Protein AF-A0A291BB89-F1 (afdb_monomer_lite)

Foldseek 3Di:
DDDVVVVVCVVPDDDDDDDDDDPDPDDQPDWDQDPVGIDTDDDDD

InterPro domains:
  IPR025668 Transposase DDE domain [PF13737] (2-42)

Sequence (45 aa):
MSCPHYARISKRTRMVNVMFKMKNKGSIQHLAIDFAGLKVYNKRA

pLDDT: mean 75.43, std 8.43, range [54.75, 86.75]

Secondary structure (DSSP, 8-state):
---HHHHHHHTT------------SS--SEEEE-SS-EEEE----

Structure (mmCIF, N/CA/C/O backbone):
data_AF-A0A291BB89-F1
#
_entry.id   AF-A0A291BB89-F1
#
loop_
_atom_site.group_PDB
_atom_site.id
_atom_site.type_symbol
_atom_site.label_atom_id
_atom_site.label_alt_id
_atom_site.label_comp_id
_atom_site.label_asym_id
_atom_site.label_entity_id
_atom_site.label_seq_id
_atom_site.pdbx_PDB_ins_code
_atom_site.Cartn_x
_atom_site.Cartn_y
_atom_site.Cartn_z
_atom_site.occupancy
_atom_site.B_iso_or_equiv
_atom_site.auth_seq_id
_atom_site.auth_comp_id
_atom_site.auth_asym_id
_atom_site.auth_atom_id
_atom_site.pdbx_PDB_model_num
ATOM 1 N N . MET A 1 1 ? -9.682 -21.167 -24.504 1.00 54.75 1 MET A N 1
ATOM 2 C CA . MET A 1 1 ? -9.527 -19.723 -24.222 1.00 54.75 1 MET A CA 1
ATOM 3 C C . MET A 1 1 ? -8.168 -19.482 -23.578 1.00 54.75 1 MET A C 1
ATOM 5 O O . MET A 1 1 ? -8.045 -19.543 -22.364 1.00 54.75 1 MET A O 1
ATOM 9 N N . SER A 1 2 ? -7.121 -19.292 -24.379 1.00 60.44 2 SER A N 1
ATOM 10 C CA . SER A 1 2 ? -5.816 -18.855 -23.879 1.00 60.44 2 SER A CA 1
ATOM 11 C C . SER A 1 2 ? -5.847 -17.333 -23.779 1.00 60.44 2 SER A C 1
ATOM 13 O O . SER A 1 2 ? -6.121 -16.657 -24.763 1.00 60.44 2 SER A O 1
ATOM 15 N N . CYS A 1 3 ? -5.640 -16.782 -22.583 1.00 63.00 3 CYS A N 1
ATOM 16 C CA . CYS A 1 3 ? -5.579 -15.337 -22.382 1.00 63.00 3 CYS A CA 1
ATOM 17 C C . CYS A 1 3 ? -4.150 -14.860 -22.700 1.00 63.00 3 CYS A C 1
ATOM 19 O O . CYS A 1 3 ? -3.259 -15.029 -21.859 1.00 63.00 3 CYS A O 1
ATOM 21 N N . PRO A 1 4 ? -3.880 -14.264 -23.880 1.00 61.75 4 PRO A N 1
ATOM 22 C CA . PRO A 1 4 ? -2.537 -13.789 -24.232 1.00 61.75 4 PRO A CA 1
ATOM 23 C C . PRO A 1 4 ? -2.040 -12.696 -23.275 1.00 61.75 4 PRO A C 1
ATOM 25 O O . PRO A 1 4 ? -0.838 -12.447 -23.174 1.00 61.75 4 PRO A O 1
ATOM 28 N N . HIS A 1 5 ? -2.958 -12.078 -22.528 1.00 61.81 5 HIS A N 1
ATOM 29 C CA . HIS A 1 5 ? -2.638 -11.077 -21.525 1.00 61.81 5 HIS A CA 1
ATOM 30 C C . HIS A 1 5 ? -1.817 -11.664 -20.366 1.00 61.81 5 HIS A C 1
ATOM 32 O O . HIS A 1 5 ? -0.829 -11.056 -19.961 1.00 61.81 5 HIS A O 1
ATOM 38 N N . TYR A 1 6 ? -2.136 -12.875 -19.888 1.00 58.69 6 TYR A N 1
ATOM 39 C CA . TYR A 1 6 ? -1.403 -13.494 -18.774 1.00 58.69 6 TYR A CA 1
ATOM 40 C C . TYR A 1 6 ? 0.022 -13.907 -19.179 1.00 58.69 6 TYR A C 1
ATOM 42 O O . TYR A 1 6 ? 0.982 -13.671 -18.446 1.00 58.69 6 TYR A O 1
ATOM 50 N N . ALA A 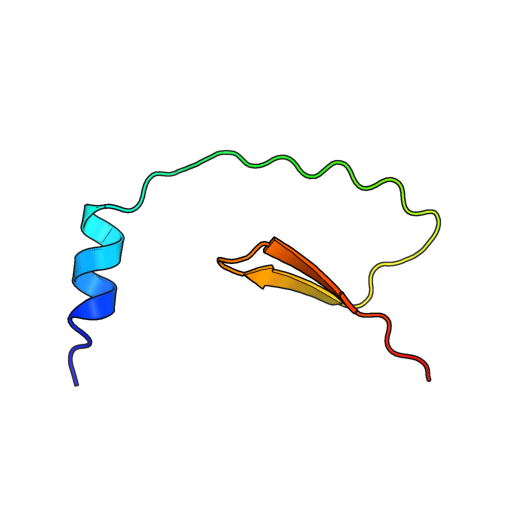1 7 ? 0.181 -14.433 -20.398 1.00 62.53 7 ALA A N 1
ATOM 51 C CA . ALA A 1 7 ? 1.478 -14.859 -20.929 1.00 62.53 7 ALA A CA 1
ATOM 52 C C . ALA A 1 7 ? 2.454 -13.692 -21.183 1.00 62.53 7 ALA A C 1
ATOM 54 O O . ALA A 1 7 ? 3.670 -13.875 -21.126 1.00 62.53 7 ALA A O 1
ATOM 55 N N . ARG A 1 8 ? 1.947 -12.485 -21.472 1.00 65.94 8 ARG A N 1
ATOM 56 C CA . ARG A 1 8 ? 2.782 -11.281 -21.628 1.00 65.94 8 ARG A CA 1
ATOM 57 C C . ARG A 1 8 ? 3.144 -10.645 -20.286 1.00 65.94 8 ARG A C 1
ATOM 59 O O . ARG A 1 8 ? 4.221 -10.057 -20.188 1.00 65.94 8 ARG A O 1
ATOM 66 N N . ILE A 1 9 ? 2.273 -10.771 -19.281 1.00 66.38 9 ILE A N 1
ATOM 67 C CA . ILE A 1 9 ? 2.527 -10.271 -17.926 1.00 66.38 9 ILE A CA 1
ATOM 68 C C . ILE A 1 9 ? 3.754 -10.981 -17.344 1.00 66.38 9 ILE A C 1
ATOM 70 O O . ILE A 1 9 ? 4.719 -10.294 -17.023 1.00 66.38 9 ILE A O 1
ATOM 74 N N . SER A 1 10 ? 3.796 -12.321 -17.344 1.00 67.88 10 SER A N 1
ATOM 75 C CA . SER A 1 10 ? 4.906 -13.092 -16.748 1.00 67.88 10 SER A CA 1
ATOM 76 C C . SER A 1 10 ? 6.287 -12.732 -17.306 1.00 67.88 10 SER A C 1
ATOM 78 O O . SER A 1 10 ? 7.245 -12.600 -16.550 1.00 67.88 10 SER A O 1
ATOM 80 N N . LYS A 1 11 ? 6.391 -12.486 -18.620 1.00 72.50 11 LYS A N 1
ATOM 81 C CA . LYS A 1 11 ? 7.655 -12.127 -19.289 1.00 72.50 11 LYS A CA 1
ATOM 82 C C . LYS A 1 11 ? 8.207 -10.751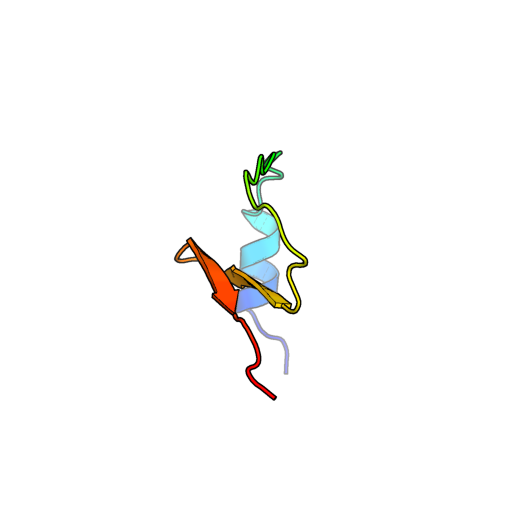 -18.887 1.00 72.50 11 LYS A C 1
ATOM 84 O O . LYS A 1 11 ? 9.371 -10.470 -19.154 1.00 72.50 11 LYS A O 1
ATOM 89 N N . ARG A 1 12 ? 7.387 -9.874 -18.295 1.00 73.88 12 ARG A N 1
ATOM 90 C CA . ARG A 1 12 ? 7.787 -8.535 -17.815 1.00 73.88 12 ARG A CA 1
ATOM 91 C C . ARG A 1 12 ? 7.595 -8.353 -16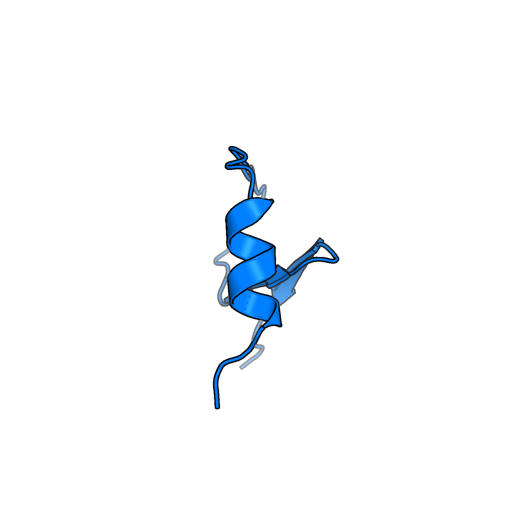.308 1.00 73.88 12 ARG A C 1
ATOM 93 O O . ARG A 1 12 ? 7.940 -7.290 -15.792 1.00 73.88 12 ARG A O 1
ATOM 100 N N . THR A 1 13 ? 7.053 -9.349 -15.610 1.00 77.50 13 THR A N 1
ATOM 101 C CA . THR A 1 13 ? 6.858 -9.309 -14.162 1.00 77.50 13 THR A CA 1
ATOM 102 C C . THR A 1 13 ? 8.213 -9.191 -13.480 1.00 77.50 13 THR A C 1
ATOM 104 O O . THR A 1 13 ? 9.048 -10.088 -13.559 1.00 77.50 13 THR A O 1
ATOM 107 N N . ARG A 1 14 ? 8.430 -8.070 -12.795 1.00 78.38 14 ARG A N 1
ATOM 108 C CA . ARG A 1 14 ? 9.561 -7.894 -11.887 1.00 78.38 14 ARG A CA 1
ATOM 109 C C . ARG A 1 14 ? 9.081 -8.162 -10.473 1.00 78.38 14 ARG A C 1
ATOM 111 O O . ARG A 1 14 ? 8.055 -7.625 -10.060 1.00 78.38 14 ARG A O 1
ATOM 118 N N . MET A 1 15 ? 9.825 -8.984 -9.744 1.00 80.00 15 MET A N 1
ATOM 119 C CA . MET A 1 15 ? 9.608 -9.147 -8.315 1.00 80.00 15 MET A CA 1
ATOM 120 C C . MET A 1 15 ? 10.076 -7.869 -7.623 1.00 80.00 15 MET A C 1
ATOM 122 O O . MET A 1 15 ? 11.228 -7.465 -7.767 1.00 80.00 15 MET A O 1
ATOM 126 N N . VAL A 1 16 ? 9.168 -7.215 -6.911 1.00 79.00 16 VAL A N 1
ATOM 127 C CA . VAL A 1 16 ? 9.461 -6.022 -6.121 1.00 79.00 16 VAL A CA 1
ATOM 128 C C . VAL A 1 16 ? 9.110 -6.321 -4.676 1.00 79.00 16 VAL A C 1
ATOM 130 O O . VAL A 1 16 ? 8.039 -6.855 -4.392 1.00 79.00 16 VAL A O 1
ATOM 133 N N . ASN A 1 17 ? 10.025 -6.010 -3.762 1.00 83.44 17 ASN A N 1
ATOM 134 C CA . ASN A 1 17 ? 9.741 -6.121 -2.341 1.00 83.44 17 ASN A CA 1
ATOM 135 C C . ASN A 1 17 ? 9.006 -4.857 -1.889 1.00 83.44 17 ASN A C 1
ATOM 137 O O . ASN A 1 17 ? 9.547 -3.757 -2.010 1.00 83.44 17 ASN A O 1
ATOM 141 N N . VAL A 1 18 ? 7.785 -5.009 -1.381 1.00 77.62 18 VAL A N 1
ATOM 142 C CA . VAL A 1 18 ? 6.972 -3.891 -0.894 1.00 77.62 18 VAL A CA 1
ATOM 143 C C . VAL A 1 18 ? 6.688 -4.111 0.584 1.00 77.62 18 VAL A C 1
ATOM 145 O O . VAL A 1 18 ? 6.010 -5.062 0.962 1.00 77.62 18 VAL A O 1
ATOM 148 N N . MET A 1 19 ? 7.209 -3.222 1.427 1.00 82.00 19 MET A N 1
ATOM 149 C CA . MET A 1 19 ? 6.942 -3.233 2.863 1.00 82.00 19 MET A CA 1
ATOM 150 C C . MET A 1 19 ? 5.909 -2.160 3.201 1.00 82.00 19 MET A C 1
ATOM 152 O O . MET A 1 19 ? 6.165 -0.967 3.041 1.00 82.00 19 MET A O 1
ATOM 156 N N . PHE A 1 20 ? 4.760 -2.580 3.727 1.00 75.69 20 PHE A N 1
ATOM 157 C CA . PHE A 1 20 ? 3.719 -1.675 4.205 1.00 75.69 20 PHE A CA 1
ATOM 158 C C . PHE A 1 20 ? 3.823 -1.501 5.720 1.00 75.69 20 PHE A C 1
ATOM 160 O O . PHE A 1 20 ? 3.611 -2.441 6.482 1.00 75.69 20 PHE A O 1
ATOM 167 N N . LYS A 1 21 ? 4.121 -0.278 6.169 1.00 79.00 21 LYS A N 1
ATOM 168 C CA . LYS A 1 21 ? 4.039 0.102 7.586 1.00 79.00 21 LYS A CA 1
ATOM 169 C C . LYS A 1 21 ? 2.754 0.881 7.814 1.00 79.00 21 LYS A C 1
ATOM 171 O O . LYS A 1 21 ? 2.696 2.080 7.559 1.00 79.00 21 LYS A O 1
ATOM 176 N N . MET A 1 22 ? 1.719 0.202 8.287 1.00 76.88 22 MET A N 1
ATOM 177 C CA . MET A 1 22 ? 0.456 0.852 8.610 1.00 76.88 22 MET A CA 1
ATOM 178 C C . MET A 1 22 ? 0.444 1.297 10.077 1.00 76.88 22 MET A C 1
ATOM 180 O O . MET A 1 22 ? 0.705 0.504 10.976 1.00 76.88 22 MET A O 1
ATOM 184 N N . LYS A 1 23 ? 0.107 2.568 10.320 1.00 75.75 23 LYS A N 1
ATOM 185 C CA . LYS A 1 23 ? -0.121 3.123 11.662 1.00 75.75 23 LYS A CA 1
ATOM 186 C C . LYS A 1 23 ? -1.620 3.176 11.972 1.00 75.75 23 LYS A C 1
ATOM 188 O O . LYS A 1 23 ? -2.166 4.266 12.126 1.00 75.75 23 LYS A O 1
ATOM 193 N N . ASN A 1 24 ? -2.315 2.040 12.004 1.00 76.94 24 ASN A N 1
ATOM 194 C CA . ASN A 1 24 ? -3.706 2.029 12.461 1.00 76.94 24 ASN A CA 1
ATOM 195 C C . ASN A 1 24 ? -3.782 1.578 13.929 1.00 76.94 24 ASN A C 1
ATOM 197 O O . ASN A 1 24 ? -2.933 0.837 14.412 1.00 76.94 24 ASN A O 1
ATOM 201 N N . LYS A 1 25 ? -4.771 2.094 14.663 1.00 79.00 25 LYS A N 1
ATOM 202 C CA . LYS A 1 25 ? -5.033 1.724 16.066 1.00 79.00 25 LYS A CA 1
ATOM 203 C C . LYS A 1 25 ? -6.121 0.641 16.191 1.00 79.00 25 LYS A C 1
ATOM 205 O O . LYS A 1 25 ? -6.597 0.395 17.290 1.00 79.00 25 LYS A O 1
ATOM 210 N N . GLY A 1 26 ? -6.556 0.038 15.080 1.00 76.69 26 GLY A N 1
ATOM 211 C CA . GLY A 1 26 ? -7.703 -0.878 15.022 1.00 76.69 26 GLY A CA 1
ATOM 212 C C . GLY A 1 26 ? -7.539 -1.972 13.964 1.00 76.69 26 GLY A C 1
ATOM 213 O O . GLY A 1 26 ? -6.589 -1.950 13.188 1.00 76.69 26 GL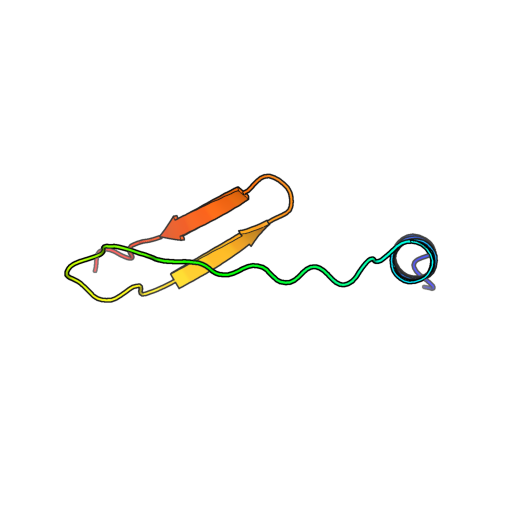Y A O 1
ATOM 214 N N . SER A 1 27 ? -8.448 -2.946 13.919 1.00 82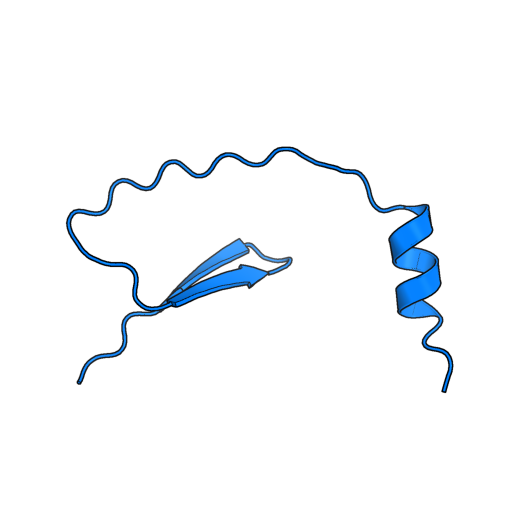.06 27 SER A N 1
ATOM 215 C CA . SER A 1 27 ? -8.358 -4.068 12.976 1.00 82.06 27 SER A CA 1
ATOM 216 C C . SER A 1 27 ? -8.688 -3.644 11.538 1.00 82.06 27 SER A C 1
ATOM 218 O O . SER A 1 27 ? -9.657 -2.926 11.292 1.00 82.06 27 SER A O 1
ATOM 220 N N . ILE A 1 28 ? -7.890 -4.099 10.563 1.00 81.62 28 ILE A N 1
ATOM 221 C CA . ILE A 1 28 ? -8.291 -4.026 9.151 1.00 81.62 28 ILE A CA 1
ATOM 222 C C . ILE A 1 28 ? -9.183 -5.224 8.866 1.00 81.62 28 ILE A C 1
ATOM 224 O O . ILE A 1 28 ? -8.745 -6.363 9.004 1.00 81.62 28 ILE A O 1
ATOM 228 N N . GLN A 1 29 ? -10.406 -4.972 8.419 1.00 83.75 29 GLN A N 1
ATOM 229 C CA . GLN A 1 29 ? -11.307 -6.047 8.009 1.00 83.75 29 GLN A CA 1
ATOM 230 C C . GLN A 1 29 ? -10.982 -6.532 6.591 1.00 83.75 29 GLN A C 1
ATOM 232 O O . GLN A 1 29 ? -10.889 -7.733 6.351 1.00 83.75 29 GLN A O 1
ATOM 237 N N . HIS A 1 30 ? -10.769 -5.600 5.654 1.00 86.12 30 HIS A N 1
ATOM 238 C CA . HIS A 1 30 ? -10.474 -5.916 4.258 1.00 86.12 30 HIS A CA 1
ATOM 239 C C . HIS A 1 30 ? -9.420 -4.964 3.670 1.00 86.12 30 HIS A C 1
ATOM 241 O O . HIS A 1 30 ? -9.579 -3.740 3.711 1.00 86.12 30 HIS A O 1
ATOM 247 N N . LEU A 1 31 ? -8.361 -5.545 3.096 1.00 83.38 31 LEU A N 1
ATOM 248 C CA . LEU A 1 31 ? -7.273 -4.846 2.409 1.00 83.38 31 LEU A CA 1
ATOM 249 C C . LEU A 1 31 ? -7.218 -5.293 0.945 1.00 83.38 31 LEU A C 1
ATOM 251 O O . LEU A 1 31 ? -7.125 -6.490 0.678 1.00 83.38 31 LEU A O 1
ATOM 255 N N . ALA A 1 32 ? -7.246 -4.342 0.012 1.00 86.00 32 ALA A N 1
ATOM 256 C CA . ALA A 1 32 ? -7.106 -4.608 -1.417 1.00 86.00 32 ALA A CA 1
ATOM 257 C C . ALA A 1 32 ? -5.905 -3.847 -1.988 1.00 86.00 32 ALA A C 1
ATOM 259 O O . ALA A 1 32 ? -5.744 -2.650 -1.735 1.00 86.00 32 ALA A O 1
ATOM 260 N N . ILE A 1 33 ? -5.081 -4.547 -2.769 1.00 86.75 33 ILE A N 1
ATOM 261 C CA . ILE A 1 33 ? -3.974 -3.971 -3.537 1.00 86.75 33 ILE A CA 1
ATOM 262 C C . ILE A 1 33 ? -4.363 -4.058 -5.008 1.00 86.75 33 ILE A C 1
ATOM 264 O O . ILE A 1 33 ? -4.611 -5.153 -5.515 1.00 86.75 33 ILE A O 1
ATOM 268 N N . ASP A 1 34 ? -4.421 -2.916 -5.683 1.00 84.44 34 ASP A N 1
ATOM 269 C CA . ASP A 1 34 ? -4.644 -2.849 -7.123 1.00 84.44 34 ASP A CA 1
ATOM 270 C C . ASP A 1 34 ? -3.512 -2.084 -7.825 1.00 84.44 34 ASP A C 1
ATOM 272 O O . ASP A 1 34 ? -2.548 -1.634 -7.203 1.00 84.44 34 ASP A O 1
ATOM 276 N N . PHE A 1 35 ? -3.598 -1.987 -9.152 1.00 77.12 35 PHE A N 1
ATOM 277 C CA . PHE A 1 35 ? -2.590 -1.291 -9.954 1.00 77.12 35 PHE A CA 1
ATOM 278 C C . PHE A 1 35 ? -2.525 0.219 -9.662 1.00 77.12 35 PHE A C 1
ATOM 280 O O . PHE A 1 35 ? -1.487 0.837 -9.883 1.00 77.12 35 PHE A O 1
ATOM 287 N N . ALA A 1 36 ? -3.617 0.817 -9.181 1.00 79.50 36 ALA A N 1
ATOM 288 C CA . ALA A 1 36 ? -3.707 2.244 -8.890 1.00 79.50 36 ALA A CA 1
ATOM 289 C C . ALA A 1 36 ? -3.290 2.580 -7.448 1.00 79.50 36 ALA A C 1
ATOM 291 O O . ALA A 1 36 ? -2.856 3.701 -7.187 1.00 79.50 36 ALA A O 1
ATOM 292 N N . GLY A 1 37 ? -3.399 1.638 -6.509 1.00 78.88 37 GLY A N 1
ATOM 293 C CA . GLY A 1 37 ? -2.942 1.827 -5.140 1.00 78.88 37 GLY A CA 1
ATOM 294 C C . GLY A 1 37 ? -3.544 0.866 -4.116 1.00 78.88 37 GLY A C 1
ATOM 295 O O . GLY A 1 37 ? -4.054 -0.212 -4.422 1.00 78.88 37 GLY A O 1
ATOM 296 N N . LEU A 1 38 ? -3.440 1.277 -2.851 1.00 81.62 38 LEU A N 1
ATOM 297 C CA . LEU A 1 38 ? -3.925 0.539 -1.688 1.00 81.62 38 LEU A CA 1
ATOM 298 C C . LEU A 1 38 ? -5.289 1.077 -1.256 1.00 81.62 38 LEU A C 1
ATOM 300 O O . LEU A 1 38 ? -5.435 2.282 -1.041 1.00 81.62 38 LEU A O 1
ATOM 304 N N . LYS A 1 39 ? -6.267 0.190 -1.063 1.00 84.25 39 LYS A N 1
ATOM 305 C CA . LYS A 1 39 ? -7.607 0.565 -0.594 1.00 84.25 39 LYS A CA 1
ATOM 306 C C . LYS A 1 39 ? -7.953 -0.176 0.694 1.00 84.25 39 LYS A C 1
ATOM 308 O O . LYS A 1 39 ? -7.804 -1.396 0.783 1.00 84.25 39 LYS A O 1
ATOM 313 N N . VAL A 1 40 ? -8.420 0.578 1.690 1.00 82.06 40 VAL A N 1
ATOM 314 C CA . VAL A 1 40 ? -8.883 0.063 2.985 1.00 82.06 40 VAL A CA 1
ATOM 315 C C . VAL A 1 40 ? -10.394 0.208 3.046 1.00 82.06 40 VAL A C 1
ATOM 317 O O . VAL A 1 40 ? -10.919 1.310 2.883 1.00 82.06 40 VAL A O 1
ATOM 320 N N . TYR A 1 41 ? -11.085 -0.896 3.316 1.00 84.50 41 TYR A N 1
ATOM 321 C CA . TYR A 1 41 ? -12.534 -0.907 3.464 1.00 84.50 41 TYR A CA 1
ATOM 322 C C . TYR A 1 41 ? -12.907 -1.305 4.886 1.00 84.50 41 TYR A C 1
ATOM 324 O O . TYR A 1 41 ? -12.486 -2.345 5.394 1.00 84.50 41 TYR A O 1
ATOM 332 N N . ASN A 1 42 ? -13.739 -0.479 5.511 1.00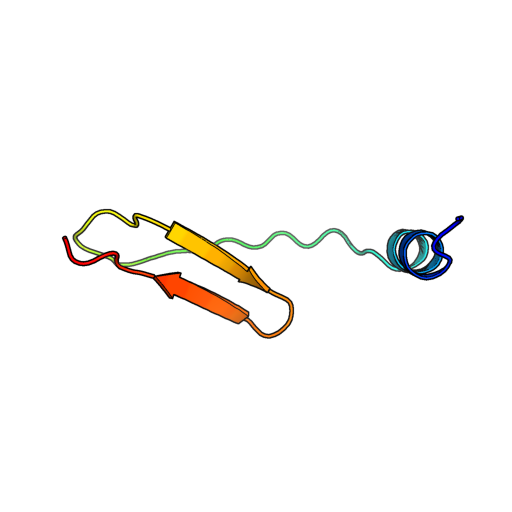 78.56 42 ASN A N 1
ATOM 333 C CA . ASN A 1 42 ? -14.356 -0.786 6.791 1.00 78.56 42 ASN A CA 1
ATOM 334 C C . ASN A 1 42 ? -15.799 -1.205 6.518 1.00 78.56 42 ASN A C 1
ATOM 336 O O . ASN A 1 42 ? -16.591 -0.384 6.055 1.00 78.56 42 ASN A O 1
ATOM 340 N N . LYS A 1 43 ? -16.154 -2.463 6.797 1.00 73.94 43 LYS A N 1
ATOM 341 C CA . LYS A 1 43 ? -17.568 -2.829 6.886 1.00 73.94 43 LYS A CA 1
ATOM 342 C C . LYS A 1 43 ? -18.111 -2.213 8.171 1.00 73.94 43 LYS A C 1
ATOM 344 O O . LYS A 1 43 ? -17.608 -2.503 9.256 1.00 73.94 43 LYS A O 1
ATOM 349 N N . ARG A 1 44 ? -19.089 -1.319 8.030 1.00 70.44 44 ARG A N 1
ATOM 350 C CA . ARG A 1 44 ? -19.984 -0.967 9.132 1.00 70.44 44 ARG A CA 1
ATOM 351 C C . ARG A 1 44 ? -21.032 -2.075 9.195 1.00 70.44 44 ARG A C 1
ATOM 353 O O . ARG A 1 44 ? -21.620 -2.386 8.160 1.00 70.44 44 ARG A O 1
ATOM 360 N N . ALA A 1 45 ? -21.145 -2.709 10.357 1.00 61.91 45 ALA A N 1
ATOM 361 C CA . ALA A 1 45 ? -22.314 -3.504 10.703 1.00 61.91 45 ALA A CA 1
ATOM 362 C C . ALA A 1 45 ? -23.473 -2.556 11.028 1.00 61.91 45 ALA A C 1
ATOM 364 O O . ALA A 1 45 ? -23.175 -1.455 11.551 1.00 61.91 45 ALA A O 1
#

Radius of gyration: 15.86 Å; chains: 1; bounding box: 32×23×40 Å

Organism: NCBI:txid1927128